Protein AF-A0A9D0BWT9-F1 (afdb_monomer_lite)

Secondary structure (DSSP, 8-state):
---TTHHHHHHHHHHHHHHHTTSPPPPHHHHHHHHHHHHTT-HHHHHHHHHHHHHHHHHHHHHHHTTT----

Structure (mmCIF, N/CA/C/O backbone):
data_AF-A0A9D0BWT9-F1
#
_entry.id   AF-A0A9D0BWT9-F1
#
loop_
_atom_site.group_PDB
_atom_site.id
_atom_site.type_symbol
_atom_site.label_atom_id
_atom_site.label_alt_id
_atom_site.label_comp_id
_atom_site.label_asym_id
_atom_site.label_entity_id
_atom_site.label_seq_id
_atom_site.pdbx_PDB_ins_code
_atom_site.Cartn_x
_atom_site.Cartn_y
_atom_site.Cartn_z
_atom_site.occupancy
_atom_site.B_iso_or_equiv
_atom_site.auth_seq_id
_atom_site.auth_comp_id
_atom_site.auth_asym_id
_atom_site.auth_atom_id
_atom_site.pdbx_PDB_model_num
ATOM 1 N N . MET A 1 1 ? 10.069 4.051 -36.885 1.00 46.28 1 MET A N 1
ATOM 2 C CA . MET A 1 1 ? 10.256 5.459 -36.469 1.00 46.28 1 MET A CA 1
ATOM 3 C C . MET A 1 1 ? 9.404 5.658 -35.227 1.00 46.28 1 MET A C 1
ATOM 5 O O . MET A 1 1 ? 8.194 5.683 -35.371 1.00 46.28 1 MET A O 1
ATOM 9 N N . ILE A 1 2 ? 9.999 5.690 -34.031 1.00 53.66 2 ILE A N 1
ATOM 10 C CA . ILE A 1 2 ? 9.254 6.006 -32.800 1.00 53.66 2 ILE A CA 1
ATOM 11 C C . ILE A 1 2 ? 9.000 7.512 -32.812 1.00 53.66 2 ILE A C 1
ATOM 13 O O . ILE A 1 2 ? 9.932 8.293 -33.038 1.00 53.66 2 ILE A O 1
ATOM 17 N N . SER A 1 3 ? 7.749 7.926 -32.633 1.00 64.31 3 SER A N 1
ATOM 18 C CA . SER A 1 3 ? 7.396 9.341 -32.690 1.00 64.31 3 SER A CA 1
ATOM 19 C C . SER A 1 3 ? 7.985 10.066 -31.472 1.00 64.31 3 SER A C 1
ATOM 21 O O . SER A 1 3 ? 7.970 9.556 -30.351 1.00 64.31 3 SER A O 1
ATOM 23 N N . ARG A 1 4 ? 8.523 11.280 -31.647 1.00 61.03 4 ARG A N 1
ATOM 24 C CA . ARG A 1 4 ? 9.175 12.058 -30.564 1.00 61.03 4 ARG A CA 1
ATOM 25 C C . ARG A 1 4 ? 8.225 12.375 -29.387 1.00 61.03 4 ARG A C 1
ATOM 27 O O . ARG A 1 4 ? 8.667 12.855 -28.342 1.00 61.03 4 ARG A O 1
ATOM 34 N N . SER A 1 5 ? 6.919 12.172 -29.559 1.00 61.72 5 SER A N 1
ATOM 35 C CA . SER A 1 5 ? 5.894 12.203 -28.507 1.00 61.72 5 SER A CA 1
ATOM 36 C C . SER A 1 5 ? 5.879 10.922 -27.661 1.00 61.72 5 SER A C 1
ATOM 38 O O . SER A 1 5 ? 5.937 11.021 -26.439 1.00 61.72 5 SER A O 1
ATOM 40 N N . GLU A 1 6 ? 5.891 9.741 -28.284 1.00 61.62 6 GLU A N 1
ATOM 41 C CA . GLU A 1 6 ? 5.882 8.427 -27.612 1.00 61.62 6 GLU A CA 1
ATOM 42 C C . GLU A 1 6 ? 7.120 8.233 -26.739 1.00 61.62 6 GLU A C 1
ATOM 44 O O . GLU A 1 6 ? 7.029 7.827 -25.585 1.00 61.62 6 GLU A O 1
ATOM 49 N N . SER A 1 7 ? 8.288 8.643 -27.242 1.00 65.38 7 SER A N 1
ATOM 50 C CA . SER A 1 7 ? 9.534 8.528 -26.482 1.00 65.38 7 SER A CA 1
ATOM 51 C C . SER A 1 7 ? 9.546 9.388 -25.209 1.00 65.38 7 SER A C 1
ATOM 53 O O . SER A 1 7 ? 10.238 9.042 -24.256 1.00 65.38 7 SER A O 1
ATOM 55 N N . ARG A 1 8 ? 8.784 10.493 -25.168 1.00 66.06 8 ARG A N 1
ATOM 56 C CA . ARG A 1 8 ? 8.629 11.332 -23.965 1.00 66.06 8 ARG A CA 1
ATOM 57 C C . ARG A 1 8 ? 7.576 10.780 -23.007 1.00 66.06 8 ARG A C 1
ATOM 59 O O . ARG A 1 8 ? 7.781 10.842 -21.798 1.00 66.06 8 ARG A O 1
ATOM 66 N N . ALA A 1 9 ? 6.489 10.217 -23.535 1.00 67.44 9 ALA A N 1
ATOM 67 C CA . ALA A 1 9 ? 5.478 9.534 -22.734 1.00 67.44 9 ALA A CA 1
ATOM 68 C C . ALA A 1 9 ? 6.084 8.334 -21.984 1.00 67.44 9 ALA A C 1
ATOM 70 O O . ALA A 1 9 ? 5.926 8.240 -20.767 1.00 67.44 9 ALA A O 1
ATOM 71 N N . ASN A 1 10 ? 6.892 7.513 -22.661 1.00 72.50 10 ASN A N 1
ATOM 72 C CA . ASN A 1 10 ? 7.592 6.393 -22.024 1.00 72.50 10 ASN A CA 1
ATOM 73 C C . ASN A 1 10 ? 8.562 6.867 -20.932 1.00 72.50 10 ASN A C 1
ATOM 75 O O . ASN A 1 10 ? 8.542 6.350 -19.824 1.00 72.50 10 ASN A O 1
ATOM 79 N N . GLN A 1 11 ? 9.322 7.941 -21.164 1.00 76.00 11 GLN A N 1
ATOM 80 C CA . GLN A 1 11 ? 10.182 8.510 -20.115 1.00 76.00 11 GLN A CA 1
ATOM 81 C C . GLN A 1 11 ? 9.394 8.998 -18.888 1.00 76.00 11 GLN A C 1
ATOM 83 O O . GLN A 1 11 ? 9.868 8.878 -17.756 1.00 76.00 11 GLN A O 1
ATOM 88 N N . SER A 1 12 ? 8.192 9.549 -19.089 1.00 80.00 12 SER A N 1
ATOM 89 C CA . SER A 1 12 ? 7.330 9.974 -17.982 1.00 80.00 12 SER A CA 1
ATOM 90 C C . SER A 1 12 ? 6.724 8.795 -17.215 1.00 80.00 12 SER A C 1
ATOM 92 O O . SER A 1 12 ? 6.663 8.854 -15.985 1.00 80.00 12 SER A O 1
ATOM 94 N N . ILE A 1 13 ? 6.356 7.710 -17.911 1.00 77.12 13 ILE A N 1
ATOM 95 C CA . ILE A 1 13 ? 5.836 6.492 -17.282 1.00 77.12 13 ILE A CA 1
ATOM 96 C C . ILE A 1 13 ? 6.935 5.810 -16.472 1.00 77.12 13 ILE A C 1
ATOM 98 O O . ILE A 1 13 ? 6.725 5.508 -15.303 1.00 77.12 13 ILE A O 1
ATOM 102 N N . 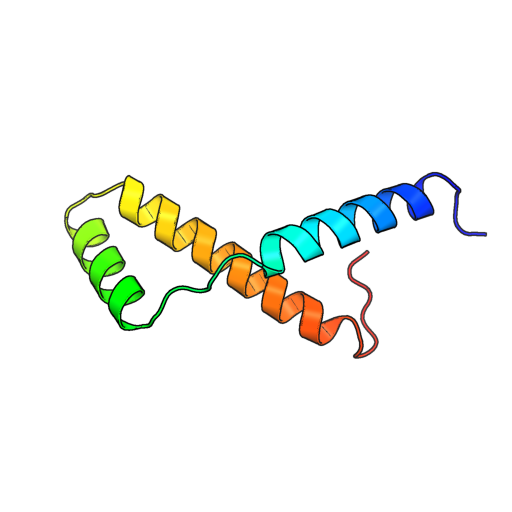ASP A 1 14 ? 8.143 5.678 -17.022 1.00 78.00 14 ASP A N 1
ATOM 103 C CA . ASP A 1 14 ? 9.271 5.045 -16.337 1.00 78.00 14 ASP A CA 1
ATOM 104 C C . ASP A 1 14 ? 9.624 5.783 -15.045 1.00 78.00 14 ASP A C 1
ATOM 106 O O . ASP A 1 14 ? 9.852 5.157 -14.005 1.00 78.00 14 ASP A O 1
ATOM 110 N N . LYS A 1 15 ? 9.602 7.121 -15.084 1.00 80.81 15 LYS A N 1
ATOM 111 C CA . LYS A 1 15 ? 9.829 7.957 -13.905 1.00 80.81 15 LYS A CA 1
ATOM 112 C C . LYS A 1 15 ? 8.729 7.770 -12.859 1.00 80.81 15 LYS A C 1
ATOM 114 O O . LYS A 1 15 ? 9.051 7.553 -11.695 1.00 80.81 15 LYS A O 1
ATOM 119 N N . TYR A 1 16 ? 7.455 7.798 -13.257 1.00 80.19 16 TYR A N 1
ATOM 120 C CA . TYR A 1 16 ? 6.331 7.537 -12.349 1.00 80.19 16 TYR A CA 1
ATOM 121 C C . TYR A 1 16 ? 6.456 6.159 -11.694 1.00 80.19 16 TYR A C 1
ATOM 123 O O . TYR A 1 16 ? 6.436 6.044 -10.472 1.00 80.19 16 TYR A O 1
ATOM 131 N N . LEU A 1 17 ? 6.698 5.129 -12.506 1.00 76.56 17 LEU A N 1
ATOM 132 C CA . LEU A 1 17 ? 6.884 3.755 -12.070 1.00 76.56 17 LEU A CA 1
ATOM 133 C C . LEU A 1 17 ? 8.073 3.639 -11.092 1.00 76.56 17 LEU A C 1
ATOM 135 O O . LEU A 1 17 ? 8.005 2.883 -10.119 1.00 76.56 17 LEU A O 1
ATOM 139 N N . GLN A 1 18 ? 9.196 4.332 -11.337 1.00 77.94 18 GLN A N 1
ATOM 140 C CA . GLN A 1 18 ? 10.347 4.392 -10.419 1.00 77.94 18 GLN A CA 1
ATOM 141 C C . GLN A 1 18 ? 10.008 5.016 -9.070 1.00 77.94 18 GLN A C 1
ATOM 143 O O . GLN A 1 18 ? 10.396 4.443 -8.055 1.00 77.94 18 GLN A O 1
ATOM 148 N N . GLU A 1 19 ? 9.285 6.131 -9.049 1.00 78.75 19 GLU A N 1
ATOM 149 C CA . GLU A 1 19 ? 8.902 6.791 -7.800 1.00 78.75 19 GLU A CA 1
ATOM 150 C C . GLU A 1 19 ? 7.974 5.910 -6.960 1.00 78.75 19 GLU A C 1
ATOM 152 O O . GLU A 1 19 ? 8.226 5.714 -5.773 1.00 78.75 19 GLU A O 1
ATOM 157 N N . ILE A 1 20 ? 6.976 5.274 -7.577 1.00 76.19 20 ILE A N 1
ATOM 158 C CA . ILE A 1 20 ? 6.043 4.420 -6.832 1.00 76.19 20 ILE A CA 1
ATOM 159 C C . ILE A 1 20 ? 6.675 3.098 -6.370 1.00 76.19 20 ILE A C 1
ATOM 161 O O . ILE A 1 20 ? 6.305 2.561 -5.334 1.00 76.19 20 ILE A O 1
ATOM 165 N N . GLY A 1 21 ? 7.703 2.603 -7.065 1.00 71.94 21 GLY A N 1
ATOM 166 C CA . GLY A 1 21 ? 8.466 1.429 -6.625 1.00 71.94 21 GLY A CA 1
ATOM 167 C C . GLY A 1 21 ? 9.345 1.658 -5.387 1.00 71.94 21 GLY A C 1
ATOM 168 O O . GLY A 1 21 ? 9.883 0.688 -4.859 1.00 71.94 21 GLY A O 1
ATOM 169 N N . LYS A 1 22 ? 9.526 2.911 -4.941 1.00 73.75 22 LYS A N 1
ATOM 170 C CA . LYS A 1 22 ? 10.254 3.256 -3.705 1.00 73.75 22 LYS A CA 1
ATOM 171 C C . LYS A 1 22 ? 9.356 3.250 -2.469 1.00 73.75 22 LYS A C 1
ATOM 173 O O . LYS A 1 22 ? 9.870 3.335 -1.356 1.00 73.75 22 LYS A O 1
ATOM 178 N N . VAL A 1 23 ? 8.039 3.191 -2.655 1.00 74.31 23 VAL A N 1
ATOM 179 C CA . VAL A 1 23 ? 7.096 3.153 -1.541 1.00 74.31 23 VAL A CA 1
ATOM 180 C C . VAL A 1 23 ? 7.168 1.763 -0.896 1.00 74.31 23 VAL A C 1
ATOM 182 O O . VAL A 1 23 ? 7.091 0.763 -1.616 1.00 74.31 23 VAL A O 1
ATOM 185 N N . PRO A 1 24 ? 7.361 1.671 0.432 1.00 77.31 24 PRO A N 1
ATOM 186 C CA . PRO A 1 24 ? 7.400 0.387 1.117 1.00 77.31 24 PRO A CA 1
ATOM 187 C C . PRO A 1 24 ? 6.059 -0.340 0.968 1.00 77.31 24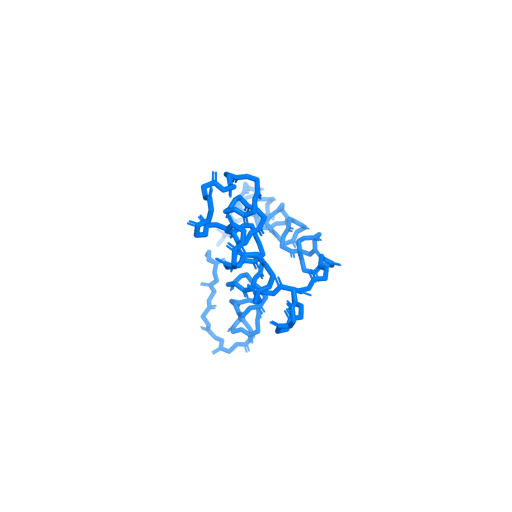 PRO A C 1
ATOM 189 O O . PRO A 1 24 ? 4.994 0.264 1.096 1.00 77.31 24 PRO A O 1
ATOM 192 N N . LEU A 1 25 ? 6.127 -1.640 0.681 1.00 85.19 25 LEU A N 1
ATOM 193 C CA . LEU A 1 25 ? 4.957 -2.517 0.704 1.00 85.19 25 LEU A CA 1
ATOM 194 C C . LEU A 1 25 ? 4.512 -2.735 2.152 1.00 85.19 25 LEU A C 1
ATOM 196 O O . LEU A 1 25 ? 5.345 -2.702 3.058 1.00 85.19 25 LEU A O 1
ATOM 200 N N . LEU A 1 26 ? 3.219 -2.993 2.341 1.00 90.38 26 LEU A N 1
ATOM 201 C CA . LEU A 1 26 ? 2.684 -3.353 3.650 1.00 90.38 26 LEU A CA 1
ATOM 202 C C . LEU A 1 26 ? 3.266 -4.690 4.119 1.00 90.38 26 LEU A C 1
ATOM 204 O O . LEU A 1 26 ? 3.456 -5.614 3.320 1.00 90.38 26 LEU A O 1
ATOM 208 N N . THR A 1 27 ? 3.525 -4.802 5.419 1.00 92.06 27 THR A N 1
ATOM 209 C CA . THR A 1 27 ? 3.794 -6.099 6.043 1.00 92.06 27 THR A CA 1
ATOM 210 C C . THR A 1 27 ? 2.487 -6.878 6.243 1.00 92.06 27 THR A C 1
ATOM 212 O O . THR A 1 27 ? 1.409 -6.279 6.304 1.00 92.06 27 THR A O 1
ATOM 215 N N . PRO A 1 28 ? 2.547 -8.215 6.391 1.00 92.12 28 PRO A N 1
ATOM 216 C CA . PRO A 1 28 ? 1.360 -9.015 6.696 1.00 92.12 28 PRO A CA 1
ATOM 217 C C . PRO A 1 28 ? 0.617 -8.537 7.953 1.00 92.12 28 PRO A C 1
ATOM 219 O O . PRO A 1 28 ? -0.611 -8.578 8.010 1.00 92.12 28 PRO A O 1
ATOM 222 N N . GLU A 1 29 ? 1.347 -8.061 8.962 1.00 95.19 29 GLU A N 1
ATOM 223 C CA . GLU A 1 29 ? 0.771 -7.526 10.196 1.00 95.19 29 GLU A CA 1
ATOM 224 C C . GLU A 1 29 ? -0.012 -6.231 9.940 1.00 95.19 29 GLU A C 1
ATOM 226 O O . GLU A 1 29 ? -1.120 -6.074 10.458 1.00 95.19 29 GLU A O 1
ATOM 231 N N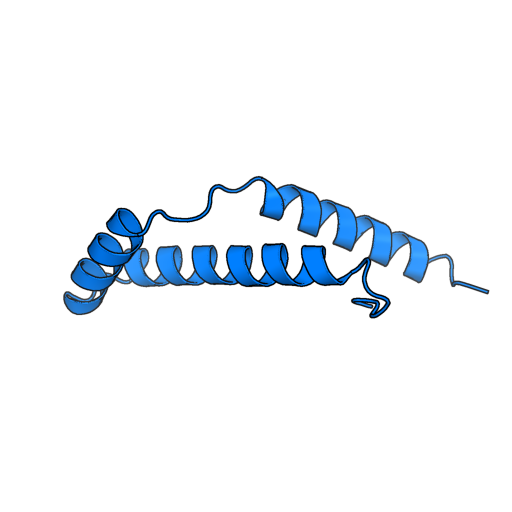 . GLU A 1 30 ? 0.519 -5.335 9.101 1.00 94.25 30 GLU A N 1
ATOM 232 C CA . GLU A 1 30 ? -0.169 -4.102 8.704 1.00 94.25 30 GLU A CA 1
ATOM 233 C C . GLU A 1 30 ? -1.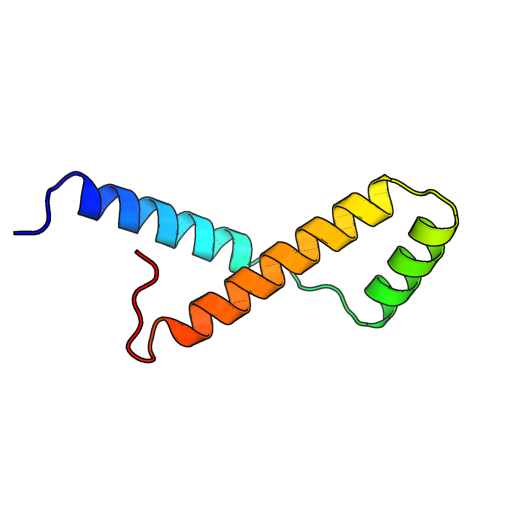436 -4.396 7.889 1.00 94.25 30 GLU A C 1
ATOM 235 O O . GLU A 1 30 ? -2.468 -3.756 8.098 1.00 94.25 30 GLU A O 1
ATOM 240 N N . GLU A 1 31 ? -1.401 -5.385 6.990 1.00 93.62 31 GLU A N 1
ATOM 241 C CA . GLU A 1 31 ? -2.589 -5.806 6.235 1.00 93.62 31 GLU A CA 1
ATOM 242 C C . GLU A 1 31 ? -3.694 -6.335 7.157 1.00 93.62 31 GLU A C 1
ATOM 244 O O . GLU A 1 31 ? -4.870 -6.009 6.964 1.00 93.62 31 GLU A O 1
ATOM 249 N N . ILE A 1 32 ? -3.334 -7.110 8.187 1.00 96.12 32 ILE A N 1
ATOM 250 C CA . ILE A 1 32 ? -4.290 -7.617 9.181 1.00 96.12 32 ILE A CA 1
ATOM 251 C C . ILE A 1 32 ? -4.915 -6.460 9.968 1.00 96.12 32 ILE A C 1
ATOM 253 O O . ILE A 1 32 ? -6.137 -6.441 10.143 1.00 96.12 32 ILE A O 1
ATOM 257 N N . GLU A 1 33 ? -4.114 -5.491 10.421 1.00 96.88 33 GLU A N 1
ATOM 258 C CA . GLU A 1 33 ? -4.615 -4.314 11.142 1.00 96.88 33 GLU A CA 1
ATOM 259 C C . GLU A 1 33 ? -5.590 -3.505 10.274 1.00 96.88 33 GLU A C 1
ATOM 261 O O . GLU A 1 33 ? -6.704 -3.184 10.701 1.00 96.88 33 GLU A O 1
ATOM 266 N N . LEU A 1 34 ? -5.209 -3.225 9.024 1.00 96.50 34 LEU A N 1
ATOM 267 C CA . LEU A 1 34 ? -6.055 -2.495 8.084 1.00 96.50 34 LEU A CA 1
ATOM 268 C C . LEU A 1 34 ? -7.353 -3.252 7.808 1.00 96.50 34 LEU A C 1
ATOM 270 O O . LEU A 1 34 ? -8.426 -2.656 7.867 1.00 96.50 34 LEU A O 1
ATOM 274 N N . ALA A 1 35 ? -7.296 -4.567 7.596 1.00 95.62 35 ALA A N 1
ATOM 275 C CA . ALA A 1 35 ? -8.487 -5.385 7.381 1.00 95.62 35 ALA A CA 1
ATOM 276 C C . ALA A 1 35 ? -9.442 -5.366 8.587 1.00 95.62 35 ALA A C 1
ATOM 278 O O . ALA A 1 35 ? -10.664 -5.331 8.413 1.00 95.62 35 ALA A O 1
ATOM 279 N N . GLN A 1 36 ? -8.913 -5.369 9.814 1.00 97.62 36 GLN A N 1
ATOM 280 C CA . GLN A 1 36 ? -9.727 -5.247 11.027 1.00 97.62 36 GLN A CA 1
ATOM 281 C C . GLN A 1 36 ? -10.411 -3.879 11.118 1.00 97.62 36 GLN A C 1
ATOM 283 O O . GLN A 1 36 ? -11.599 -3.817 11.433 1.00 97.62 36 GLN A O 1
ATOM 288 N N . ARG A 1 37 ? -9.695 -2.798 10.799 1.00 97.75 37 ARG A N 1
ATOM 289 C CA . ARG A 1 37 ? -10.235 -1.430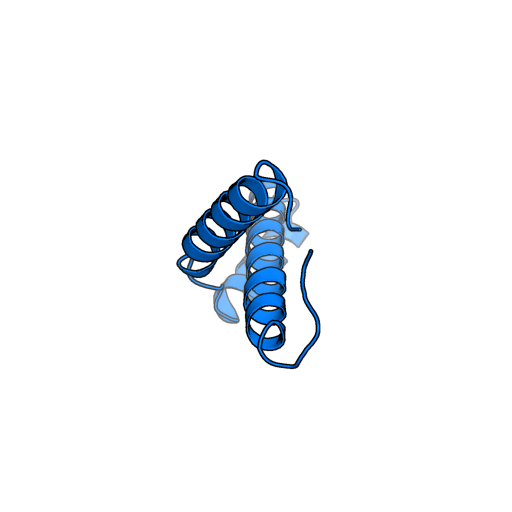 10.792 1.00 97.75 37 ARG A CA 1
ATOM 290 C C . ARG A 1 37 ? -11.281 -1.226 9.696 1.00 97.75 37 ARG A C 1
ATOM 292 O O . ARG A 1 37 ? -12.341 -0.664 9.959 1.00 97.75 37 ARG A O 1
ATOM 299 N N . ILE A 1 38 ? -11.057 -1.779 8.504 1.00 97.75 38 ILE A N 1
ATOM 300 C CA . ILE A 1 38 ? -12.028 -1.758 7.397 1.00 97.75 38 ILE A CA 1
ATOM 301 C C . ILE A 1 38 ? -13.340 -2.433 7.810 1.00 97.75 38 ILE A C 1
ATOM 303 O O . ILE A 1 38 ? -14.415 -1.903 7.537 1.00 97.75 38 ILE A O 1
ATOM 307 N N . LYS A 1 39 ? -13.283 -3.563 8.530 1.00 96.69 39 LYS A N 1
ATOM 308 C CA . LYS A 1 39 ? -14.491 -4.227 9.058 1.00 96.69 39 LYS A CA 1
ATOM 309 C C . LYS A 1 39 ? -15.291 -3.353 10.028 1.00 96.69 39 LYS A C 1
ATOM 311 O O . LYS A 1 39 ? -16.486 -3.582 10.186 1.00 96.69 39 LYS A O 1
ATOM 316 N N . GLN A 1 40 ? -14.651 -2.375 10.665 1.00 97.12 40 GLN A N 1
ATOM 317 C CA . GLN A 1 40 ? -15.292 -1.404 11.554 1.00 97.12 40 GLN A CA 1
ATOM 318 C C . GLN A 1 40 ? -15.797 -0.156 10.804 1.00 97.12 40 GLN A C 1
ATOM 320 O O . GLN A 1 40 ? -16.359 0.738 11.431 1.00 97.12 40 GLN A O 1
ATOM 325 N N . GLY A 1 41 ? -15.634 -0.096 9.476 1.00 96.19 41 GLY A N 1
ATOM 326 C CA . GLY A 1 41 ? -16.066 1.024 8.637 1.00 96.19 41 GLY A CA 1
ATOM 327 C C . GLY A 1 41 ? -15.017 2.124 8.450 1.00 96.19 41 GLY A C 1
ATOM 328 O O . GLY A 1 41 ? -15.367 3.225 8.031 1.00 96.19 41 GLY A O 1
ATOM 329 N N . ASP A 1 42 ? -13.743 1.859 8.754 1.00 97.62 42 ASP A N 1
ATOM 330 C CA . ASP A 1 42 ? -12.659 2.824 8.548 1.00 97.62 42 ASP A CA 1
ATOM 331 C C . ASP A 1 42 ? -12.327 2.978 7.051 1.00 97.62 42 ASP A C 1
ATOM 333 O O . ASP A 1 42 ? -11.630 2.157 6.447 1.00 97.62 42 ASP A O 1
ATOM 337 N N . GLN A 1 43 ? -12.824 4.065 6.458 1.00 96.88 43 GLN A N 1
ATOM 338 C CA . GLN A 1 43 ? -12.596 4.412 5.056 1.00 96.88 43 GLN A CA 1
ATOM 339 C C . GLN A 1 43 ? -11.125 4.745 4.756 1.00 96.88 43 GLN A C 1
ATOM 341 O O . GLN A 1 43 ? -10.638 4.431 3.671 1.00 96.88 43 GLN A O 1
ATOM 346 N N . GLN A 1 44 ? -10.384 5.317 5.711 1.00 95.94 44 GLN A N 1
ATOM 347 C CA . GLN A 1 44 ? -8.964 5.629 5.513 1.00 95.94 44 GLN A CA 1
ATOM 348 C C . GLN A 1 44 ? -8.125 4.351 5.461 1.00 95.94 44 GLN A C 1
ATOM 350 O O . GLN A 1 44 ? -7.176 4.252 4.683 1.00 95.94 44 GLN A O 1
ATOM 355 N N . ALA A 1 45 ? -8.488 3.347 6.264 1.00 95.62 45 ALA A N 1
ATOM 356 C CA . ALA A 1 45 ? -7.856 2.034 6.192 1.00 95.62 45 ALA A CA 1
ATOM 357 C C . ALA A 1 45 ? -8.109 1.356 4.834 1.00 95.62 45 ALA A C 1
ATOM 359 O O . ALA A 1 45 ? -7.197 0.738 4.283 1.00 95.62 45 ALA A O 1
ATOM 360 N N . LEU A 1 46 ? -9.313 1.515 4.270 1.00 94.56 46 LEU A N 1
ATOM 361 C CA . LEU A 1 46 ? -9.652 1.004 2.939 1.00 94.56 46 LEU A CA 1
ATOM 362 C C . LEU A 1 46 ? -8.817 1.672 1.842 1.00 94.56 46 LEU A C 1
ATOM 364 O O . LEU A 1 46 ? -8.272 0.981 0.980 1.00 94.56 46 LEU A O 1
ATOM 368 N N . GLU A 1 47 ? -8.695 2.997 1.884 1.00 94.19 47 GLU A N 1
ATOM 369 C CA . GLU A 1 47 ? -7.876 3.765 0.940 1.00 94.19 47 GLU A CA 1
ATOM 370 C C . GLU A 1 47 ? -6.410 3.337 1.015 1.00 94.19 47 GLU A C 1
ATOM 372 O O . GLU A 1 47 ? -5.834 2.947 -0.000 1.00 94.19 47 GLU A O 1
ATOM 377 N N . LYS A 1 48 ? -5.844 3.272 2.226 1.00 92.56 48 LYS A N 1
ATOM 378 C CA . LYS A 1 48 ? -4.453 2.853 2.436 1.00 92.56 48 LYS A CA 1
ATOM 379 C C . LYS A 1 48 ? -4.184 1.434 1.925 1.00 92.56 48 LYS A C 1
ATOM 381 O O . LYS A 1 48 ? -3.171 1.201 1.266 1.00 92.56 48 LYS A O 1
ATOM 386 N N . LEU A 1 49 ? -5.085 0.486 2.196 1.00 93.00 49 LEU A N 1
ATOM 387 C CA . LEU A 1 49 ? -4.952 -0.887 1.698 1.00 93.00 49 LEU A CA 1
ATOM 388 C C . LEU A 1 49 ? -5.078 -0.948 0.165 1.00 93.00 49 LEU A C 1
ATOM 390 O O . LEU A 1 49 ? -4.385 -1.727 -0.490 1.00 93.00 49 LEU A O 1
ATOM 394 N N . THR A 1 50 ? -5.940 -0.119 -0.423 1.00 90.94 50 THR A N 1
ATOM 395 C CA . THR A 1 50 ? -6.120 -0.043 -1.881 1.00 90.94 50 THR A CA 1
ATOM 396 C C . THR A 1 50 ? -4.871 0.514 -2.562 1.00 90.94 50 THR A C 1
ATOM 398 O O . THR A 1 50 ? -4.375 -0.085 -3.516 1.00 90.94 50 THR A O 1
ATOM 401 N N . GLU A 1 51 ? -4.314 1.613 -2.051 1.00 88.62 51 GLU A N 1
ATOM 402 C CA . GLU A 1 51 ? -3.084 2.221 -2.568 1.00 88.62 51 GLU A CA 1
ATOM 403 C C . GLU A 1 51 ? -1.898 1.252 -2.506 1.00 88.62 51 GLU A C 1
ATOM 405 O O . GLU A 1 51 ? -1.195 1.069 -3.502 1.00 88.62 51 GLU A O 1
ATOM 410 N N . ALA A 1 52 ? -1.719 0.558 -1.379 1.00 88.31 52 ALA A N 1
ATOM 411 C CA . ALA A 1 52 ? -0.669 -0.446 -1.224 1.00 88.31 52 ALA A CA 1
ATOM 412 C C . ALA A 1 52 ? -0.769 -1.582 -2.257 1.00 88.31 52 ALA A C 1
ATOM 414 O O . ALA A 1 52 ? 0.238 -2.000 -2.836 1.00 88.31 52 ALA A O 1
ATOM 415 N N . ASN A 1 53 ? -1.987 -2.042 -2.554 1.00 85.75 53 ASN A N 1
ATOM 416 C CA . ASN A 1 53 ? -2.216 -3.077 -3.560 1.00 85.75 53 ASN A CA 1
ATOM 417 C C . ASN A 1 53 ? -1.911 -2.601 -4.991 1.00 85.75 53 ASN A C 1
ATOM 419 O O . ASN A 1 53 ? -1.404 -3.377 -5.805 1.00 85.75 53 ASN A O 1
ATOM 423 N N . LEU A 1 54 ? -2.146 -1.325 -5.312 1.00 85.62 54 LEU A N 1
ATOM 424 C CA . LEU A 1 54 ? -1.766 -0.759 -6.614 1.00 85.62 54 LEU A CA 1
ATOM 425 C C . LEU A 1 54 ? -0.241 -0.722 -6.792 1.00 85.62 54 LEU A C 1
ATOM 427 O O . LEU A 1 54 ? 0.275 -1.070 -7.858 1.00 85.62 54 LEU A O 1
ATOM 431 N N . LEU A 1 55 ? 0.489 -0.368 -5.732 1.00 83.31 55 LEU A N 1
ATOM 432 C CA . LEU A 1 55 ? 1.954 -0.390 -5.718 1.00 83.31 55 LEU A CA 1
ATOM 433 C C . LEU A 1 55 ? 2.497 -1.808 -5.911 1.00 83.31 55 LEU A C 1
ATOM 435 O O . LEU A 1 55 ? 3.452 -2.011 -6.669 1.00 83.31 55 LEU A O 1
ATOM 439 N N . PHE A 1 56 ? 1.847 -2.801 -5.297 1.00 83.88 56 PHE A N 1
ATOM 440 C CA . PHE A 1 56 ? 2.181 -4.206 -5.500 1.00 83.88 56 PHE A CA 1
ATOM 441 C C . PHE A 1 56 ? 2.032 -4.611 -6.971 1.00 83.88 56 PHE A C 1
ATOM 443 O O . PHE A 1 56 ? 2.999 -5.111 -7.553 1.00 83.88 56 PHE A O 1
ATOM 450 N N . VAL A 1 57 ? 0.885 -4.327 -7.600 1.00 83.56 57 VAL A N 1
ATOM 451 C CA . VAL A 1 57 ? 0.641 -4.635 -9.022 1.00 83.56 57 VAL A CA 1
ATOM 452 C C . VAL A 1 57 ? 1.721 -4.026 -9.909 1.00 83.56 57 VAL A C 1
ATOM 454 O O . VAL A 1 57 ? 2.274 -4.717 -10.765 1.00 83.56 57 VAL A O 1
ATOM 457 N N . VAL A 1 58 ? 2.091 -2.767 -9.674 1.00 81.44 58 VAL A N 1
ATOM 458 C CA . VAL A 1 58 ? 3.153 -2.114 -10.445 1.00 81.44 58 VAL A CA 1
ATOM 459 C C . VAL A 1 58 ? 4.518 -2.761 -10.206 1.00 81.44 58 VAL A C 1
ATOM 461 O O . VAL A 1 58 ? 5.266 -2.993 -11.160 1.00 81.44 58 VAL A O 1
ATOM 464 N N . SER A 1 59 ? 4.856 -3.085 -8.957 1.00 75.94 59 SER A N 1
ATOM 465 C CA . SER A 1 59 ? 6.119 -3.753 -8.628 1.00 75.94 59 SER A CA 1
ATOM 466 C C . SER A 1 59 ? 6.241 -5.118 -9.319 1.00 75.94 59 SER A C 1
ATOM 468 O O . SER A 1 59 ? 7.319 -5.491 -9.791 1.00 75.94 59 SER A O 1
ATOM 470 N N . VAL A 1 60 ? 5.124 -5.843 -9.433 1.00 77.75 60 VAL A N 1
ATOM 471 C CA . VAL A 1 60 ? 5.026 -7.123 -10.132 1.00 77.75 60 VAL A CA 1
ATOM 472 C C . VAL A 1 60 ? 5.146 -6.894 -11.635 1.00 77.75 60 VAL A C 1
ATOM 474 O O . VAL A 1 60 ? 6.014 -7.495 -12.260 1.00 77.75 60 VAL A O 1
ATOM 477 N N . ALA A 1 61 ? 4.367 -5.977 -12.210 1.00 79.50 61 ALA A N 1
ATOM 478 C CA . ALA A 1 61 ? 4.388 -5.656 -13.636 1.00 79.50 61 ALA A CA 1
ATOM 479 C C . ALA A 1 61 ? 5.795 -5.252 -14.124 1.00 79.50 61 ALA A C 1
ATOM 481 O O . ALA A 1 61 ? 6.272 -5.763 -15.139 1.00 79.50 61 ALA A O 1
ATOM 482 N N . LYS A 1 62 ? 6.528 -4.449 -13.338 1.00 71.94 62 LYS A N 1
ATOM 483 C CA . LYS A 1 62 ? 7.942 -4.119 -13.589 1.00 71.94 62 LYS A CA 1
ATOM 484 C C . LYS A 1 62 ? 8.858 -5.337 -13.682 1.00 71.94 62 LYS A C 1
ATOM 486 O O . LYS A 1 62 ? 9.750 -5.369 -14.525 1.00 71.94 62 LYS A O 1
ATOM 491 N N . LYS A 1 63 ? 8.664 -6.350 -12.829 1.00 67.88 63 LYS A N 1
ATOM 492 C CA . LYS A 1 63 ? 9.467 -7.588 -12.879 1.00 67.88 63 LYS A CA 1
ATOM 493 C C . LYS A 1 63 ? 9.253 -8.360 -14.186 1.00 67.88 63 LYS A C 1
ATOM 495 O O . LYS A 1 63 ? 10.134 -9.120 -14.585 1.00 67.88 63 LYS A O 1
ATOM 500 N N . TYR A 1 64 ? 8.117 -8.163 -14.858 1.00 68.69 64 TYR A N 1
ATOM 501 C CA . TYR A 1 64 ? 7.787 -8.827 -16.121 1.00 68.69 64 TYR A CA 1
ATOM 502 C C . TYR A 1 64 ? 8.182 -8.033 -17.377 1.00 68.69 64 TYR A C 1
ATOM 504 O O . TYR A 1 64 ? 8.287 -8.639 -18.441 1.00 68.69 64 TYR A O 1
ATOM 512 N N . GLN A 1 65 ? 8.510 -6.740 -17.267 1.00 64.06 65 GLN A N 1
ATOM 513 C CA . GLN A 1 65 ? 8.934 -5.897 -18.401 1.00 64.06 65 GLN A CA 1
ATOM 514 C C . GLN A 1 65 ? 10.172 -6.458 -19.138 1.00 64.06 65 GLN A C 1
ATOM 516 O O . GLN A 1 65 ? 10.246 -6.414 -20.362 1.00 64.06 65 GLN A O 1
ATOM 521 N N . ASN A 1 66 ? 11.115 -7.078 -18.414 1.00 56.19 66 ASN A N 1
ATOM 522 C CA . ASN A 1 66 ? 12.327 -7.684 -18.9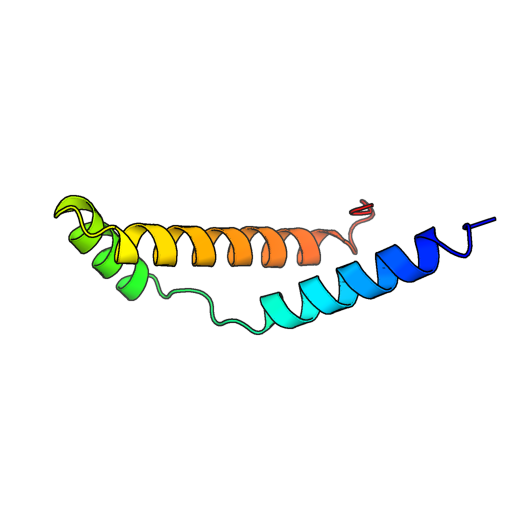91 1.00 56.19 66 ASN A CA 1
ATOM 523 C C . ASN A 1 66 ? 12.126 -9.118 -19.530 1.00 56.19 66 ASN A C 1
ATOM 525 O O . ASN A 1 66 ? 13.095 -9.756 -19.938 1.00 56.19 66 ASN A O 1
ATOM 529 N N . LYS A 1 67 ? 10.893 -9.650 -19.529 1.00 57.41 67 LYS A N 1
ATOM 530 C CA . LYS A 1 67 ? 10.562 -10.998 -20.039 1.00 57.41 67 LYS A CA 1
ATOM 531 C C . LYS A 1 67 ? 9.856 -10.990 -21.403 1.00 57.41 67 LYS A C 1
ATOM 533 O O . LYS A 1 67 ? 9.291 -12.004 -21.799 1.00 57.41 67 LYS A O 1
ATOM 538 N N . GLY A 1 68 ? 9.924 -9.877 -22.136 1.00 54.66 68 GLY A N 1
ATOM 539 C CA . GLY A 1 68 ? 9.506 -9.809 -23.542 1.00 54.66 68 GLY A CA 1
ATOM 540 C C . GLY A 1 68 ? 8.085 -9.302 -23.799 1.00 54.66 68 GLY A C 1
ATOM 541 O O . GLY A 1 68 ? 7.641 -9.358 -24.941 1.00 54.66 68 GLY A O 1
ATOM 542 N N . LEU A 1 69 ? 7.382 -8.782 -22.787 1.00 52.91 69 LEU A N 1
ATOM 543 C CA . LEU A 1 69 ? 6.092 -8.106 -22.960 1.00 52.91 69 LEU A CA 1
ATOM 544 C C . LEU A 1 69 ? 6.223 -6.627 -22.566 1.00 52.91 69 LEU A C 1
ATOM 546 O O . LEU A 1 69 ? 6.402 -6.333 -21.381 1.00 52.91 69 LEU A O 1
ATOM 550 N N . PRO A 1 70 ? 6.173 -5.695 -23.535 1.00 53.31 70 PRO A N 1
ATOM 551 C CA . PRO A 1 70 ? 6.193 -4.272 -23.238 1.00 53.31 70 PRO A CA 1
ATOM 552 C C . PRO A 1 70 ? 4.877 -3.856 -22.567 1.00 53.31 70 PRO A C 1
ATOM 554 O O . PRO A 1 70 ? 3.790 -4.254 -22.983 1.00 53.31 70 PRO A O 1
ATOM 557 N N . LEU A 1 71 ? 4.987 -3.055 -21.507 1.00 55.97 71 LEU A N 1
ATOM 558 C CA . LEU A 1 71 ? 3.867 -2.292 -20.960 1.00 55.97 71 LEU A CA 1
ATOM 559 C C . LEU A 1 71 ? 3.857 -0.945 -21.691 1.00 55.97 71 LEU A C 1
ATOM 561 O O . LEU A 1 71 ? 4.549 -0.022 -21.263 1.00 55.97 71 LEU A O 1
ATOM 565 N N . GLY A 1 72 ? 3.129 -0.880 -22.808 1.00 54.78 72 GLY A N 1
ATOM 566 C CA . GLY A 1 72 ? 3.096 0.273 -23.719 1.00 54.78 72 GLY A CA 1
ATOM 567 C C . GLY A 1 72 ? 3.665 -0.051 -25.089 1.00 54.78 72 GLY A C 1
ATOM 568 O O . GLY A 1 72 ? 4.893 -0.272 -25.172 1.00 54.78 72 GLY A O 1
#

Foldseek 3Di:
DQDPVNVVVVVVVVVVLVVLLPDDADDPVLLVVLVVVVVVVPPVSVVVNVSSVVSVVSNVVVVCCVVPDHPD

Sequence (72 aa):
MISRSESRANQSIDKYLQEIGKVPLLTPEEEIELAQRIKQGDQQALEKLTEANLLFVVSVAKKYQNKGLPLG

Radius of gyration: 16.35 Å; chains: 1; bounding box: 28×23×48 Å

pLDDT: mean 79.62, std 14.44, range [46.28, 97.75]